Protein AF-A0A3B8ZLF9-F1 (afdb_monomer)

Foldseek 3Di:
DVVVVVVVVVVVVCVVPVVVVVVVVVVVVVVVCVVVVVVVVVVVVVVVVVVVVCVVCAPPDDDDDDPDDDDPVVVVPDPCVPPPDPDDDFDKDWDFFDKDWDDDPHDIFIDTGDIDIDGAQSVLVPHDPVVCVVDVHDADVPDDDDDPVVCVRNVD

Structure (mmCIF, N/CA/C/O backbone):
data_AF-A0A3B8ZLF9-F1
#
_entry.id   AF-A0A3B8ZLF9-F1
#
loop_
_atom_site.group_PDB
_atom_site.id
_atom_site.type_symbol
_atom_site.label_atom_id
_atom_site.label_alt_id
_atom_site.label_comp_id
_atom_site.label_asym_id
_atom_site.label_entity_id
_atom_site.label_seq_id
_atom_site.pdbx_PDB_ins_code
_atom_site.Cartn_x
_atom_site.Cartn_y
_atom_site.Cartn_z
_atom_site.occupancy
_atom_site.B_iso_or_equiv
_atom_site.auth_seq_id
_atom_site.auth_comp_id
_atom_site.auth_asym_id
_atom_site.auth_atom_id
_atom_site.pdbx_PDB_model_num
ATOM 1 N N . MET A 1 1 ? 25.155 28.017 -54.961 1.00 52.06 1 MET A N 1
ATOM 2 C CA . MET A 1 1 ? 25.868 26.987 -55.758 1.00 52.06 1 MET A CA 1
ATOM 3 C C . MET A 1 1 ? 27.007 26.309 -54.978 1.00 52.06 1 MET A C 1
ATOM 5 O O . MET A 1 1 ? 27.162 25.103 -55.112 1.00 52.06 1 MET A O 1
ATOM 9 N N . ALA A 1 2 ? 27.731 27.023 -54.099 1.00 57.12 2 ALA A N 1
ATOM 10 C CA . ALA A 1 2 ? 28.832 26.477 -53.283 1.00 57.12 2 ALA A CA 1
ATOM 11 C C . ALA A 1 2 ? 28.432 25.388 -52.258 1.00 57.12 2 ALA A C 1
ATOM 13 O O . ALA A 1 2 ? 29.184 24.442 -52.036 1.00 57.12 2 ALA A O 1
ATOM 14 N N . THR A 1 3 ? 27.226 25.452 -51.684 1.00 60.88 3 THR A N 1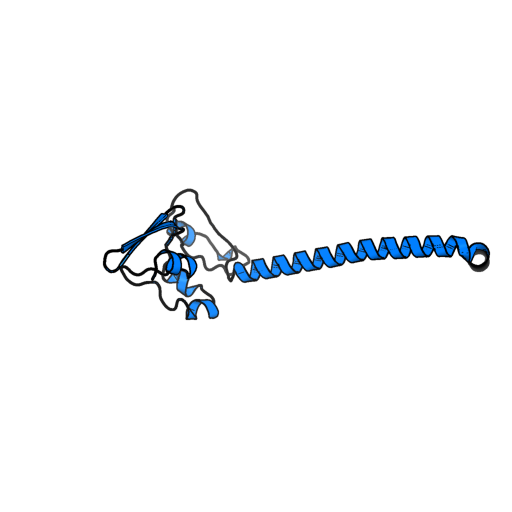
ATOM 15 C CA . THR A 1 3 ? 26.740 24.461 -50.701 1.00 60.88 3 THR A CA 1
ATOM 16 C C . THR A 1 3 ? 26.528 23.067 -51.297 1.00 60.88 3 THR A C 1
ATOM 18 O O . THR A 1 3 ? 26.824 22.069 -50.646 1.00 60.88 3 THR A O 1
ATOM 21 N N . ARG A 1 4 ? 26.084 22.972 -52.559 1.00 63.94 4 ARG A N 1
ATOM 22 C CA . ARG A 1 4 ? 25.877 21.681 -53.241 1.00 63.94 4 ARG A CA 1
ATOM 23 C C . ARG A 1 4 ? 27.190 20.969 -53.580 1.00 63.94 4 ARG A C 1
ATOM 25 O O . ARG A 1 4 ? 27.253 19.749 -53.482 1.00 63.94 4 ARG A O 1
ATOM 32 N N . LEU A 1 5 ? 28.237 21.725 -53.924 1.00 67.19 5 LEU A N 1
ATOM 33 C CA . LEU A 1 5 ? 29.584 21.187 -54.144 1.00 67.19 5 LEU A CA 1
ATOM 34 C C . LEU A 1 5 ? 30.216 20.710 -52.830 1.00 67.19 5 LEU A C 1
ATOM 36 O O . LEU A 1 5 ? 30.759 19.610 -52.792 1.00 67.19 5 LEU A O 1
ATOM 40 N N . GLY A 1 6 ? 30.062 21.467 -51.738 1.00 72.62 6 GLY A N 1
ATOM 41 C CA . GLY A 1 6 ? 30.542 21.054 -50.413 1.00 72.62 6 GLY A CA 1
ATOM 42 C C . GLY A 1 6 ? 29.943 19.722 -49.944 1.00 72.62 6 GLY A C 1
ATOM 43 O O . GLY A 1 6 ? 30.680 18.817 -49.559 1.00 72.62 6 GLY A O 1
ATOM 44 N N . LEU A 1 7 ? 28.620 19.552 -50.065 1.00 76.00 7 LEU A N 1
ATOM 45 C CA . LEU A 1 7 ? 27.936 18.293 -49.735 1.00 76.00 7 LEU A CA 1
ATOM 46 C C . LEU A 1 7 ? 28.389 17.117 -50.613 1.00 76.00 7 LEU A C 1
ATOM 48 O O . LEU A 1 7 ? 28.559 16.007 -50.111 1.00 76.00 7 LEU A O 1
ATOM 52 N N . ALA A 1 8 ? 28.630 17.354 -51.905 1.00 77.44 8 ALA A N 1
ATOM 53 C CA . ALA A 1 8 ? 29.124 16.325 -52.816 1.00 77.44 8 ALA A CA 1
ATOM 54 C C . ALA A 1 8 ? 30.545 15.855 -52.451 1.00 77.44 8 ALA A C 1
ATOM 56 O O . ALA A 1 8 ? 30.829 14.658 -52.525 1.00 77.44 8 ALA A O 1
ATOM 57 N N . LEU A 1 9 ? 31.424 16.766 -52.012 1.00 77.25 9 LEU A N 1
ATOM 58 C CA . LEU A 1 9 ? 32.760 16.408 -51.523 1.00 77.25 9 LEU A CA 1
ATOM 59 C C . LEU A 1 9 ? 32.695 15.627 -50.205 1.00 77.25 9 LEU A C 1
ATOM 61 O O . LEU A 1 9 ? 33.385 14.617 -50.071 1.00 77.25 9 LEU A O 1
ATOM 65 N N . VAL A 1 10 ? 31.841 16.041 -49.263 1.00 79.12 10 VAL A N 1
ATOM 66 C CA . VAL A 1 10 ? 31.633 15.318 -47.995 1.00 79.12 10 VAL A CA 1
ATOM 67 C C . VAL A 1 10 ? 31.126 13.903 -48.257 1.00 79.12 10 VAL A C 1
ATOM 69 O O . VAL A 1 10 ? 31.684 12.945 -47.728 1.00 79.12 10 VAL A O 1
ATOM 72 N N . TRP A 1 11 ? 30.132 13.745 -49.134 1.00 80.88 11 TRP A N 1
ATOM 73 C CA . TRP A 1 11 ? 29.597 12.433 -49.497 1.00 80.88 11 TRP A CA 1
ATOM 74 C C . TRP A 1 11 ? 30.652 11.537 -50.151 1.00 80.88 11 TRP A C 1
ATOM 76 O O . TRP A 1 11 ? 30.795 10.367 -49.802 1.00 80.88 11 TRP A O 1
ATOM 86 N N . ARG A 1 12 ? 31.440 12.089 -51.076 1.00 79.25 12 ARG A N 1
ATOM 87 C CA . ARG A 1 12 ? 32.489 11.348 -51.785 1.00 79.25 12 ARG A CA 1
ATOM 88 C C . ARG A 1 12 ? 33.652 10.964 -50.866 1.00 79.25 12 ARG A C 1
ATOM 90 O O . ARG A 1 12 ? 34.183 9.868 -51.013 1.00 79.25 12 ARG A O 1
ATOM 97 N N . SER A 1 13 ? 33.983 11.803 -49.883 1.00 75.69 13 SER A N 1
ATOM 98 C CA . SER A 1 13 ? 34.933 11.476 -48.811 1.00 75.69 13 SER A CA 1
ATOM 99 C C . SER A 1 13 ? 34.407 10.346 -47.913 1.00 75.69 13 SER A C 1
ATOM 101 O O . SER A 1 13 ? 35.110 9.365 -47.667 1.00 75.69 13 SER A O 1
ATOM 103 N N . LEU A 1 14 ? 33.125 10.407 -47.530 1.00 76.06 14 LEU A N 1
ATOM 104 C CA . LEU A 1 14 ? 32.458 9.377 -46.727 1.00 76.06 14 LEU A CA 1
ATOM 105 C C . LEU A 1 14 ? 32.442 8.010 -47.436 1.00 76.06 14 LEU A C 1
ATOM 107 O O . LEU A 1 14 ? 32.637 6.966 -46.812 1.00 76.06 14 LEU A O 1
ATOM 111 N N . VAL A 1 15 ? 32.230 8.022 -48.757 1.00 78.88 15 VAL A N 1
ATOM 112 C CA . VAL A 1 15 ? 32.231 6.832 -49.621 1.00 78.88 15 VAL A CA 1
ATOM 113 C C . VAL A 1 15 ? 33.651 6.303 -49.885 1.00 78.88 15 VAL A C 1
ATOM 115 O O . VAL A 1 15 ? 33.822 5.097 -50.062 1.00 78.88 15 VAL A O 1
ATOM 118 N N . TYR A 1 16 ? 34.673 7.160 -49.879 1.00 79.75 16 TYR A N 1
ATOM 119 C CA . TYR A 1 16 ? 36.068 6.741 -50.037 1.00 79.75 16 TYR A CA 1
ATOM 120 C C . TYR A 1 16 ? 36.607 6.061 -48.763 1.00 79.75 16 TYR A C 1
ATOM 122 O O . TYR A 1 16 ? 37.223 5.001 -48.842 1.00 79.75 16 TYR A O 1
ATOM 130 N N . PHE A 1 17 ? 36.282 6.585 -47.573 1.00 79.31 17 PHE A N 1
ATOM 131 C CA . PHE A 1 17 ? 36.705 6.039 -46.269 1.00 79.31 17 PHE A CA 1
ATOM 132 C C . PHE A 1 17 ? 35.647 5.149 -45.583 1.00 79.31 17 PHE A C 1
ATOM 134 O O . PHE A 1 17 ? 35.514 5.133 -44.356 1.00 79.31 17 PHE A O 1
ATOM 141 N N . ARG A 1 18 ? 34.889 4.359 -46.356 1.00 76.75 18 ARG A N 1
ATOM 142 C CA . ARG A 1 18 ? 33.743 3.578 -45.836 1.00 76.75 18 ARG A CA 1
ATOM 143 C C . ARG A 1 18 ? 34.070 2.595 -44.724 1.00 76.75 18 ARG A C 1
ATOM 145 O O . ARG A 1 18 ? 33.230 2.390 -43.856 1.00 76.75 18 ARG A O 1
ATOM 152 N N . ARG A 1 19 ? 35.259 1.986 -44.729 1.00 81.94 19 ARG A N 1
ATOM 153 C CA . ARG A 1 19 ? 35.654 1.037 -43.673 1.00 81.94 19 ARG A CA 1
ATOM 154 C C . ARG A 1 19 ? 35.803 1.732 -42.317 1.00 81.94 19 ARG A C 1
ATOM 156 O O . ARG A 1 19 ? 35.255 1.243 -41.338 1.00 81.94 19 ARG A O 1
ATOM 163 N N . SER A 1 20 ? 36.459 2.892 -42.280 1.00 83.12 20 SER A N 1
ATOM 164 C CA . SER A 1 20 ? 36.670 3.660 -41.045 1.00 83.12 20 SER A CA 1
ATOM 165 C C . SER A 1 20 ? 35.397 4.354 -40.558 1.00 83.12 20 SER A C 1
ATOM 167 O O . SER A 1 20 ? 35.111 4.365 -39.365 1.00 83.12 20 SER A O 1
ATOM 169 N N . HIS A 1 21 ? 34.585 4.905 -41.465 1.00 85.06 21 HIS A N 1
ATOM 170 C CA . HIS A 1 21 ? 33.294 5.483 -41.077 1.00 85.06 21 HIS A CA 1
ATOM 171 C C . HIS A 1 21 ? 32.270 4.413 -40.669 1.00 85.06 21 HIS A C 1
ATOM 173 O O . HIS A 1 21 ? 31.423 4.678 -39.821 1.00 85.06 21 HIS A O 1
ATOM 179 N N . GLY A 1 22 ? 32.369 3.197 -41.216 1.00 85.62 22 GLY A N 1
ATOM 180 C CA . GLY A 1 22 ? 31.525 2.065 -40.838 1.00 85.62 22 GLY A CA 1
ATOM 181 C C . GLY A 1 22 ? 31.753 1.602 -39.398 1.00 85.62 22 GLY A C 1
ATOM 182 O O . GLY A 1 22 ? 30.786 1.417 -38.663 1.00 85.62 22 GLY A O 1
ATOM 183 N N . THR A 1 23 ? 33.011 1.477 -38.960 1.00 91.75 23 THR A N 1
ATOM 184 C CA . THR A 1 23 ? 33.328 1.103 -37.568 1.00 91.75 23 THR A CA 1
ATOM 185 C C . THR A 1 23 ? 32.894 2.181 -36.576 1.00 91.75 23 THR A C 1
ATOM 187 O O . THR A 1 23 ? 32.296 1.861 -35.550 1.00 91.75 23 THR A O 1
ATOM 190 N N . LEU A 1 24 ? 33.110 3.458 -36.910 1.00 92.81 24 LEU A N 1
ATOM 191 C CA . LEU A 1 24 ? 32.627 4.586 -36.111 1.00 92.81 24 LEU A CA 1
ATOM 192 C C . LEU A 1 24 ? 31.093 4.594 -36.011 1.00 92.81 24 LEU A C 1
ATOM 194 O O . LEU A 1 24 ? 30.547 4.761 -34.923 1.00 92.81 24 LEU A O 1
ATOM 198 N N . GLY A 1 25 ? 30.399 4.364 -37.129 1.00 93.88 25 GLY A N 1
ATOM 199 C CA . GLY A 1 25 ? 28.940 4.283 -37.172 1.00 93.88 25 GLY A CA 1
ATOM 200 C C . GLY A 1 25 ? 28.382 3.161 -36.296 1.00 93.88 25 GLY A C 1
ATOM 201 O O . GLY A 1 25 ? 27.427 3.391 -35.560 1.00 93.88 25 GLY A O 1
ATOM 202 N N . LEU A 1 26 ? 29.006 1.977 -36.308 1.00 94.81 26 LEU A N 1
ATOM 203 C CA . LEU A 1 26 ? 28.622 0.864 -35.431 1.00 94.81 26 LEU A CA 1
ATOM 204 C C . LEU A 1 26 ? 28.838 1.190 -33.949 1.00 94.81 26 LEU A C 1
ATOM 206 O O . LEU A 1 26 ? 27.980 0.870 -33.131 1.00 94.81 26 LEU A O 1
ATOM 210 N N . GLY A 1 27 ? 29.938 1.866 -33.604 1.00 95.56 27 GLY A N 1
ATOM 211 C CA . GLY A 1 27 ? 30.184 2.327 -32.236 1.00 95.56 27 GLY A CA 1
ATOM 212 C C . GLY A 1 27 ? 29.127 3.324 -31.756 1.00 95.56 27 GLY A C 1
ATOM 213 O O . GLY A 1 27 ? 28.587 3.175 -30.662 1.00 95.56 27 GLY A O 1
ATOM 214 N N . ILE A 1 28 ? 28.768 4.298 -32.600 1.00 97.00 28 ILE A N 1
ATOM 215 C CA . ILE A 1 28 ? 27.705 5.272 -32.306 1.00 97.00 28 ILE A CA 1
ATOM 216 C C . ILE A 1 28 ? 26.348 4.569 -32.173 1.00 97.00 28 ILE A C 1
ATOM 218 O O . ILE A 1 28 ? 25.601 4.849 -31.236 1.00 97.00 28 ILE A O 1
ATOM 222 N N . ALA A 1 29 ? 26.030 3.634 -33.070 1.00 97.56 29 ALA A N 1
ATOM 223 C CA . ALA A 1 29 ? 24.791 2.863 -33.017 1.00 97.56 29 ALA A CA 1
ATOM 224 C C . ALA A 1 29 ? 24.694 2.031 -31.728 1.00 97.56 29 ALA A C 1
ATOM 226 O O . ALA A 1 29 ? 23.661 2.041 -31.065 1.00 97.56 29 ALA A O 1
ATOM 227 N N . ALA A 1 30 ? 25.780 1.367 -31.326 1.00 97.56 30 ALA A N 1
ATOM 228 C CA . ALA A 1 30 ? 25.822 0.607 -30.082 1.00 97.56 30 ALA A CA 1
ATOM 229 C C . ALA A 1 30 ? 25.676 1.516 -28.848 1.00 97.56 30 ALA A C 1
ATOM 231 O O . ALA A 1 30 ? 24.857 1.238 -27.975 1.00 97.56 30 ALA A O 1
ATOM 232 N N . ALA A 1 31 ? 26.413 2.631 -28.789 1.00 97.75 31 ALA A N 1
ATOM 233 C CA . ALA A 1 31 ? 26.341 3.571 -27.671 1.00 97.75 31 ALA A CA 1
ATOM 234 C C . ALA A 1 31 ? 24.940 4.190 -27.526 1.00 97.75 31 ALA A C 1
ATOM 236 O O . ALA A 1 31 ? 24.389 4.239 -26.427 1.00 97.75 31 ALA A O 1
ATOM 237 N N . THR A 1 32 ? 24.335 4.617 -28.636 1.00 97.56 32 THR A N 1
ATOM 238 C CA . THR A 1 32 ? 22.970 5.167 -28.639 1.00 97.56 32 THR A CA 1
ATOM 239 C C . THR A 1 32 ? 21.934 4.118 -28.248 1.00 97.56 32 THR A C 1
ATOM 241 O O . THR A 1 32 ? 21.072 4.416 -27.424 1.00 97.56 32 THR A O 1
ATOM 244 N N . ALA A 1 33 ? 22.048 2.883 -28.746 1.00 97.62 33 ALA A N 1
ATOM 245 C CA . ALA A 1 33 ? 21.171 1.785 -28.346 1.00 97.62 33 ALA A CA 1
ATOM 246 C C . ALA A 1 33 ? 21.239 1.511 -26.834 1.00 97.62 33 ALA A C 1
ATOM 248 O O . ALA A 1 33 ? 20.199 1.329 -26.205 1.00 97.62 33 ALA A O 1
ATOM 249 N N . VAL A 1 34 ? 22.434 1.546 -26.231 1.00 97.62 34 VAL A N 1
ATOM 250 C CA . VAL A 1 34 ? 22.607 1.377 -24.777 1.00 97.62 34 VAL A CA 1
ATOM 251 C C . VAL A 1 34 ? 21.977 2.533 -23.997 1.00 97.62 34 VAL A C 1
ATOM 253 O O . VAL A 1 34 ? 21.235 2.283 -23.049 1.00 97.62 34 VAL A O 1
ATOM 256 N N . ILE A 1 35 ? 22.222 3.787 -24.398 1.00 98.19 35 ILE A N 1
ATOM 257 C CA . ILE A 1 35 ? 21.660 4.970 -23.721 1.00 98.19 35 ILE A CA 1
ATOM 258 C C . ILE A 1 35 ? 20.128 4.950 -23.780 1.00 98.19 35 ILE A C 1
ATOM 260 O O . ILE A 1 35 ? 19.465 5.125 -22.758 1.00 98.19 35 ILE A O 1
ATOM 264 N N . VAL A 1 36 ? 19.559 4.697 -24.963 1.00 97.75 36 VAL A N 1
ATOM 265 C CA . VAL A 1 36 ? 18.104 4.623 -25.150 1.00 97.75 36 VAL A CA 1
ATOM 266 C C . VAL A 1 36 ? 17.523 3.434 -24.386 1.00 97.75 36 VAL A C 1
ATOM 268 O O . VAL A 1 36 ? 16.521 3.592 -23.694 1.00 97.75 36 VAL A O 1
ATOM 271 N N . GLY A 1 37 ? 18.165 2.265 -24.441 1.00 96.25 37 GLY A N 1
ATOM 272 C CA . GLY A 1 37 ? 17.735 1.080 -23.700 1.00 96.25 37 GLY A CA 1
ATOM 273 C C . GLY A 1 37 ? 17.691 1.318 -22.189 1.00 96.25 37 GLY A C 1
ATOM 274 O O . GLY A 1 37 ? 16.689 1.007 -21.548 1.00 96.25 37 GLY A O 1
ATOM 275 N N . ALA A 1 38 ? 18.727 1.942 -21.623 1.00 97.06 38 ALA A N 1
ATOM 276 C CA . ALA A 1 38 ? 18.770 2.285 -20.204 1.00 97.06 38 ALA A CA 1
ATOM 277 C C . ALA A 1 38 ? 17.668 3.286 -19.811 1.00 97.06 38 ALA A C 1
ATOM 279 O O . ALA A 1 38 ? 17.043 3.130 -18.761 1.00 97.06 38 ALA A O 1
ATOM 280 N N . LEU A 1 39 ? 17.388 4.276 -20.668 1.00 97.00 39 LEU A N 1
ATOM 281 C CA . LEU A 1 39 ? 16.320 5.252 -20.444 1.00 97.00 39 LEU A CA 1
ATOM 282 C C . LEU A 1 39 ? 14.934 4.586 -20.435 1.00 97.00 39 LEU A C 1
ATOM 284 O O . LEU A 1 39 ? 14.144 4.826 -19.525 1.00 97.00 39 LEU A O 1
ATOM 288 N N . VAL A 1 40 ? 14.662 3.712 -21.409 1.00 97.19 40 VAL A N 1
ATOM 289 C CA . VAL A 1 40 ? 13.378 3.000 -21.537 1.00 97.19 40 VAL A CA 1
ATOM 290 C C . VAL A 1 40 ? 13.145 2.049 -20.362 1.00 97.19 40 VAL A C 1
ATOM 292 O O . VAL A 1 40 ? 12.046 2.013 -19.803 1.00 97.19 40 VAL A O 1
ATOM 295 N N . VAL A 1 41 ? 14.170 1.295 -19.952 1.00 95.94 41 VAL A N 1
ATOM 296 C CA . VAL A 1 41 ? 14.079 0.394 -18.791 1.00 95.94 41 VAL A CA 1
ATOM 297 C C . VAL A 1 41 ? 13.844 1.191 -17.507 1.00 95.94 41 VAL A C 1
ATOM 299 O O . VAL A 1 41 ? 12.984 0.822 -16.703 1.00 95.94 41 VAL A O 1
ATOM 302 N N . GLY A 1 42 ? 14.561 2.305 -17.332 1.00 94.81 42 GLY A N 1
ATOM 303 C CA . GLY A 1 42 ? 14.398 3.190 -16.181 1.00 94.81 42 GLY A CA 1
ATOM 304 C C . GLY A 1 42 ? 12.989 3.778 -16.080 1.00 94.81 42 GLY A C 1
ATOM 305 O O . GLY A 1 42 ? 12.386 3.746 -15.004 1.00 94.81 42 GLY A O 1
ATOM 306 N N . ASP A 1 43 ? 12.437 4.265 -17.192 1.00 95.88 43 ASP A N 1
ATOM 307 C CA . ASP A 1 43 ? 11.077 4.810 -17.227 1.00 95.88 43 ASP A CA 1
ATOM 308 C C . ASP A 1 43 ? 10.016 3.729 -16.968 1.00 95.88 43 ASP A C 1
ATOM 310 O O . ASP A 1 43 ? 9.103 3.920 -16.163 1.00 95.88 43 ASP A O 1
ATOM 314 N N . SER A 1 44 ? 10.201 2.536 -17.537 1.00 93.06 44 SER A N 1
ATOM 315 C CA . SER A 1 44 ? 9.294 1.403 -17.326 1.00 93.06 44 SER A CA 1
ATOM 316 C C . SER A 1 44 ? 9.253 0.962 -15.861 1.00 93.06 44 SER A C 1
ATOM 318 O O . SER A 1 44 ? 8.172 0.741 -15.308 1.00 93.06 44 SER A O 1
ATOM 320 N N . MET A 1 45 ? 10.412 0.870 -15.196 1.00 94.19 45 MET A N 1
ATOM 321 C CA . MET A 1 45 ? 10.460 0.562 -13.764 1.00 94.19 45 MET A CA 1
ATOM 322 C C . MET A 1 45 ? 9.827 1.669 -12.926 1.00 94.19 45 MET A C 1
ATOM 324 O O . MET A 1 45 ? 9.046 1.367 -12.024 1.00 94.19 45 MET A O 1
ATOM 328 N N . ARG A 1 46 ? 10.098 2.942 -13.238 1.00 91.88 46 ARG A N 1
ATOM 329 C CA . ARG A 1 46 ? 9.475 4.083 -12.553 1.00 91.88 46 ARG A CA 1
ATOM 330 C C . ARG A 1 46 ? 7.955 4.034 -12.669 1.00 91.88 46 ARG A C 1
ATOM 332 O O . ARG A 1 46 ? 7.264 4.182 -11.663 1.00 91.88 46 ARG A O 1
ATOM 339 N N . HIS A 1 47 ? 7.436 3.791 -13.869 1.00 91.88 47 HIS A N 1
ATOM 340 C CA . HIS A 1 47 ? 6.005 3.650 -14.106 1.00 91.88 47 HIS A CA 1
ATOM 341 C C . HIS A 1 47 ? 5.425 2.453 -13.345 1.00 91.88 47 HIS A C 1
ATOM 343 O O . HIS A 1 47 ? 4.396 2.582 -12.685 1.00 91.88 47 HIS A O 1
ATOM 349 N N . SER A 1 48 ? 6.098 1.300 -13.385 1.00 90.38 48 SER A N 1
ATOM 350 C CA . SER A 1 48 ? 5.651 0.099 -12.678 1.00 90.38 48 SER A CA 1
ATOM 351 C C . SER A 1 48 ? 5.601 0.313 -11.166 1.00 90.38 48 SER A C 1
ATOM 353 O O . SER A 1 48 ? 4.596 -0.013 -10.540 1.00 90.38 48 SER A O 1
ATOM 355 N N . LEU A 1 49 ? 6.647 0.897 -10.575 1.00 90.62 49 LEU A N 1
ATOM 356 C CA . LEU A 1 49 ? 6.681 1.209 -9.147 1.00 90.62 49 LEU A CA 1
ATOM 357 C C . LEU A 1 49 ? 5.600 2.221 -8.779 1.00 90.62 49 LEU A C 1
ATOM 359 O O . LEU A 1 49 ? 4.866 1.991 -7.824 1.00 90.62 49 LEU A O 1
ATOM 363 N N . ARG A 1 50 ? 5.442 3.291 -9.567 1.00 86.81 50 ARG A N 1
ATOM 364 C CA . ARG A 1 50 ? 4.372 4.273 -9.358 1.00 86.81 50 ARG A CA 1
ATOM 365 C C . ARG A 1 50 ? 3.002 3.604 -9.374 1.00 86.81 50 ARG A C 1
ATOM 367 O O . ARG A 1 50 ? 2.198 3.859 -8.488 1.00 86.81 50 ARG A O 1
ATOM 374 N N . ARG A 1 51 ? 2.750 2.720 -10.341 1.00 85.75 51 ARG A N 1
ATOM 375 C CA . ARG A 1 51 ? 1.489 1.982 -10.440 1.00 85.75 51 ARG A CA 1
ATOM 376 C C . ARG A 1 51 ? 1.262 1.077 -9.231 1.00 85.75 51 ARG A C 1
ATOM 378 O O . ARG A 1 51 ? 0.171 1.100 -8.680 1.00 85.75 51 ARG A O 1
ATOM 385 N N . ILE A 1 52 ? 2.278 0.334 -8.789 1.00 84.75 52 ILE A N 1
ATOM 386 C CA . ILE A 1 52 ? 2.180 -0.538 -7.605 1.00 84.75 52 ILE A CA 1
ATOM 387 C C . ILE A 1 52 ? 1.902 0.285 -6.344 1.00 84.75 52 ILE A C 1
ATOM 389 O O . ILE A 1 52 ? 1.079 -0.113 -5.526 1.00 84.75 52 ILE A O 1
ATOM 393 N N . VAL A 1 53 ? 2.576 1.423 -6.182 1.00 82.31 53 VAL A N 1
ATOM 394 C CA . VAL A 1 53 ? 2.384 2.309 -5.029 1.00 82.31 53 VAL A CA 1
ATOM 395 C C . VAL A 1 53 ? 0.971 2.887 -5.039 1.00 82.31 53 VAL A C 1
ATOM 397 O O . VAL A 1 53 ? 0.264 2.727 -4.054 1.00 82.31 53 VAL A O 1
ATOM 400 N N . LEU A 1 54 ? 0.508 3.448 -6.160 1.00 80.38 54 LEU A N 1
ATOM 401 C CA . LEU A 1 54 ? -0.856 3.980 -6.276 1.00 80.38 54 LEU A CA 1
ATOM 402 C C . LEU A 1 54 ? -1.925 2.902 -6.042 1.00 80.38 54 LEU A C 1
ATOM 404 O O . LEU A 1 54 ? -2.906 3.151 -5.354 1.00 80.38 54 LEU A O 1
ATOM 408 N N . GLN A 1 55 ? -1.710 1.679 -6.535 1.00 75.81 55 GLN A N 1
ATOM 409 C CA . GLN A 1 55 ? -2.613 0.555 -6.265 1.00 75.81 55 GLN A CA 1
ATOM 410 C C . GLN A 1 55 ? -2.647 0.151 -4.785 1.00 75.81 55 GLN A C 1
ATOM 412 O O . GLN A 1 55 ? -3.657 -0.373 -4.328 1.00 75.81 55 GLN A O 1
ATOM 417 N N . ARG A 1 56 ? -1.557 0.364 -4.036 1.00 74.25 56 ARG A N 1
ATOM 418 C CA . ARG A 1 56 ? -1.479 0.044 -2.602 1.00 74.25 56 ARG A CA 1
ATOM 419 C C . ARG A 1 56 ? -1.986 1.162 -1.697 1.00 74.25 56 ARG A C 1
ATOM 421 O O . ARG A 1 56 ? -2.451 0.853 -0.608 1.00 74.25 56 ARG A O 1
ATOM 428 N N . LEU A 1 57 ? -1.880 2.422 -2.118 1.00 71.56 57 LEU A N 1
ATOM 429 C CA . LEU A 1 57 ? -2.397 3.567 -1.359 1.00 71.56 57 LEU A CA 1
ATOM 430 C C . LEU A 1 57 ? -3.932 3.635 -1.381 1.00 71.56 57 LEU A C 1
ATOM 432 O O . LEU A 1 57 ? -4.513 4.279 -0.514 1.00 71.56 57 LEU A O 1
ATOM 436 N N . ALA A 1 58 ? -4.589 2.941 -2.319 1.00 70.69 58 ALA A N 1
ATOM 437 C CA . ALA A 1 58 ? -6.034 3.031 -2.525 1.00 70.69 58 ALA A CA 1
ATOM 438 C C . ALA A 1 58 ? -6.476 4.508 -2.639 1.00 70.69 58 ALA A C 1
ATOM 440 O O . ALA A 1 58 ? -5.821 5.285 -3.329 1.00 70.69 58 ALA A O 1
ATOM 441 N N . ASN A 1 59 ? -7.569 4.891 -1.974 1.00 73.50 59 ASN A N 1
ATOM 442 C CA . ASN A 1 59 ? -8.137 6.243 -1.986 1.00 73.50 59 ASN A CA 1
ATOM 443 C C . ASN A 1 59 ? -7.500 7.185 -0.936 1.00 73.50 59 ASN A C 1
ATOM 445 O O . ASN A 1 59 ? -8.160 8.088 -0.429 1.00 73.50 59 ASN A O 1
ATOM 449 N N . VAL A 1 60 ? -6.252 6.924 -0.525 1.00 81.81 60 VAL A N 1
ATOM 450 C CA . VAL A 1 60 ? -5.543 7.715 0.494 1.00 81.81 60 VAL A CA 1
ATOM 451 C C . VAL A 1 60 ? -4.540 8.649 -0.178 1.00 81.81 60 VAL A C 1
ATOM 453 O O . VAL A 1 60 ? -3.502 8.210 -0.672 1.00 81.81 60 VAL A O 1
ATOM 456 N N . GLU A 1 61 ? -4.834 9.946 -0.152 1.00 80.88 61 GLU A N 1
ATOM 457 C CA . GLU A 1 61 ? -3.980 10.998 -0.729 1.00 80.88 61 GLU A CA 1
ATOM 458 C C . GLU A 1 61 ? -3.085 11.666 0.320 1.00 80.88 61 GLU A C 1
ATOM 460 O O . GLU A 1 61 ? -1.929 11.995 0.048 1.00 80.88 61 GLU A O 1
ATOM 465 N N . LEU A 1 62 ? -3.594 11.816 1.548 1.00 83.38 62 LEU A N 1
ATOM 466 C CA . LEU A 1 62 ? -2.912 12.510 2.634 1.00 83.38 62 LEU A CA 1
ATOM 467 C C . LEU A 1 62 ? -2.985 11.712 3.936 1.00 83.38 62 LEU A C 1
ATOM 469 O O . LEU A 1 62 ? -4.043 11.225 4.330 1.00 83.38 62 LEU A O 1
ATOM 473 N N . ILE A 1 63 ? -1.853 11.637 4.638 1.00 87.44 63 ILE A N 1
ATOM 474 C CA . ILE A 1 63 ? -1.766 11.080 5.989 1.00 87.44 63 ILE A CA 1
ATOM 475 C C . ILE A 1 63 ? -1.282 12.181 6.925 1.00 87.44 63 ILE A C 1
ATOM 477 O O . ILE A 1 63 ? -0.194 12.729 6.748 1.00 87.44 63 ILE A O 1
ATOM 481 N N . LEU A 1 64 ? -2.085 12.474 7.946 1.00 88.25 64 LEU A N 1
ATOM 482 C CA . LEU A 1 64 ? -1.693 13.330 9.057 1.00 88.25 64 LEU A CA 1
ATOM 483 C C . LEU A 1 64 ? -1.300 12.445 10.242 1.00 88.25 64 LEU A C 1
ATOM 485 O O . LEU A 1 64 ? -2.160 11.857 10.894 1.00 88.25 64 LEU A O 1
ATOM 489 N N . GLN A 1 65 ? -0.000 12.354 10.518 1.00 88.38 65 GLN A N 1
ATOM 490 C CA . GLN A 1 65 ? 0.529 11.616 11.662 1.00 88.38 65 GLN A CA 1
ATOM 491 C C . GLN A 1 65 ? 1.125 12.594 12.675 1.00 88.38 65 GLN A C 1
ATOM 493 O O . GLN A 1 65 ? 2.037 13.353 12.352 1.00 88.38 65 GLN A O 1
ATOM 498 N N . ALA A 1 66 ? 0.616 12.560 13.904 1.00 87.00 66 ALA A N 1
ATOM 499 C CA . ALA A 1 66 ? 1.156 13.317 15.026 1.00 87.00 66 ALA A CA 1
ATOM 500 C C . ALA A 1 66 ? 1.939 12.387 15.978 1.00 87.00 66 ALA A C 1
ATOM 502 O O . ALA A 1 66 ? 1.651 11.188 16.019 1.00 87.00 66 ALA A O 1
ATOM 503 N N . PRO A 1 67 ? 2.910 12.912 16.753 1.00 86.31 67 PRO A N 1
ATOM 504 C CA . PRO A 1 67 ? 3.625 12.130 17.769 1.00 86.31 67 PRO A CA 1
ATOM 505 C C . PRO A 1 67 ? 2.724 11.650 18.914 1.00 86.31 67 PRO A C 1
ATOM 507 O O . PRO A 1 67 ? 2.991 10.616 19.518 1.00 86.31 67 PRO A O 1
ATOM 510 N N . GLU A 1 68 ? 1.665 12.405 19.206 1.00 88.25 68 GLU A N 1
ATOM 511 C CA . GLU A 1 68 ? 0.697 12.132 20.266 1.00 88.25 68 GLU A CA 1
ATOM 512 C C . GLU A 1 68 ? -0.719 12.052 19.691 1.00 88.25 68 GLU A C 1
ATOM 514 O O . GLU A 1 68 ? -0.996 12.545 18.592 1.00 88.25 68 GLU A O 1
ATOM 519 N N . PHE A 1 69 ? -1.636 11.445 20.446 1.00 88.31 69 PHE A N 1
ATOM 520 C CA . PHE A 1 69 ? -3.046 11.445 20.076 1.00 88.31 69 PHE A CA 1
ATOM 521 C C . PHE A 1 69 ? -3.612 12.863 20.120 1.00 88.31 69 PHE A C 1
ATOM 523 O O . PHE A 1 69 ? -3.382 13.615 21.065 1.00 88.31 69 PHE A O 1
ATOM 530 N N . PHE A 1 70 ? -4.388 13.209 19.099 1.00 90.25 70 PHE A N 1
ATOM 531 C CA . PHE A 1 70 ? -5.040 14.505 18.980 1.00 90.25 70 PHE A CA 1
ATOM 532 C C . PHE A 1 70 ? -6.544 14.335 18.800 1.00 90.25 70 PHE A C 1
ATOM 534 O O . PHE A 1 70 ? -7.028 13.312 18.315 1.00 90.25 70 PHE A O 1
ATOM 541 N N . ASP A 1 71 ? -7.290 15.359 19.208 1.00 89.94 71 ASP A N 1
ATOM 542 C CA . ASP A 1 71 ? -8.743 15.354 19.096 1.00 89.94 71 ASP A CA 1
ATOM 543 C C . ASP A 1 71 ? -9.163 15.540 17.630 1.00 89.94 71 ASP A C 1
ATOM 545 O O . ASP A 1 71 ? -8.762 16.496 16.957 1.00 89.94 71 ASP A O 1
ATOM 549 N N . TRP A 1 72 ? -10.026 14.641 17.160 1.00 89.25 72 TRP A N 1
ATOM 550 C CA . TRP A 1 72 ? -10.658 14.689 15.845 1.00 89.25 72 TRP A CA 1
ATOM 551 C C . TRP A 1 72 ? -11.348 16.034 15.554 1.00 89.25 72 TRP A C 1
ATOM 553 O O . TRP A 1 72 ? -11.364 16.493 14.413 1.00 89.25 72 TRP A O 1
ATOM 563 N N . LYS A 1 73 ? -11.839 16.739 16.581 1.00 90.50 73 LYS A N 1
ATOM 564 C CA . LYS A 1 73 ? -12.462 18.068 16.438 1.00 90.50 73 LYS A CA 1
ATOM 565 C C . LYS A 1 73 ? -11.546 19.123 15.816 1.00 90.50 73 LYS A C 1
ATOM 567 O O . LYS A 1 73 ? -12.031 20.155 15.357 1.00 90.50 73 LYS A O 1
ATOM 572 N N . LEU A 1 74 ? -10.227 18.926 15.838 1.00 88.19 74 LEU A N 1
ATOM 573 C CA . LEU A 1 74 ? -9.283 19.826 15.171 1.00 88.19 74 LEU A CA 1
ATOM 574 C C . LEU A 1 74 ? -9.382 19.709 13.647 1.00 88.19 74 LEU A C 1
ATOM 576 O O . LEU A 1 74 ? -9.344 20.725 12.961 1.00 88.19 74 LEU A O 1
ATOM 580 N N . VAL A 1 75 ? -9.576 18.491 13.139 1.00 88.25 75 VAL A N 1
ATOM 581 C CA . VAL A 1 75 ? -9.742 18.187 11.710 1.00 88.25 75 VAL A CA 1
ATOM 582 C C . VAL A 1 75 ? -11.077 18.730 11.197 1.00 88.25 75 VAL A C 1
ATOM 584 O O . VAL A 1 75 ? -11.134 19.278 10.102 1.00 88.25 75 VAL A O 1
ATOM 587 N N . GLU A 1 76 ? -12.137 18.679 12.008 1.00 85.25 76 GLU A N 1
ATOM 588 C CA . GLU A 1 76 ? -13.449 19.252 11.654 1.00 85.25 76 GLU A CA 1
ATOM 589 C C . GLU A 1 76 ? -13.431 20.783 11.513 1.00 85.25 76 GLU A C 1
ATOM 591 O O . GLU A 1 76 ? -14.265 21.348 10.811 1.00 85.25 76 GLU A O 1
ATOM 596 N N . LYS A 1 77 ? -12.485 21.466 12.169 1.00 88.06 77 LYS A N 1
ATOM 597 C CA . LYS A 1 77 ? -12.331 22.929 12.085 1.00 88.06 77 LYS A CA 1
ATOM 598 C C . LYS A 1 77 ? -11.533 23.385 10.867 1.00 88.06 77 LYS A C 1
ATOM 600 O O . LYS A 1 77 ? -11.480 24.586 10.602 1.00 88.06 77 LYS A O 1
ATOM 605 N N . VAL A 1 78 ? -10.868 22.465 10.171 1.00 86.25 78 VAL A N 1
ATOM 606 C CA . VAL A 1 78 ? -10.109 22.794 8.967 1.00 86.25 78 VAL A CA 1
ATOM 607 C C . VAL A 1 78 ? -11.088 23.080 7.837 1.00 86.25 78 VAL A C 1
ATOM 609 O O . VAL A 1 78 ? -12.024 22.326 7.585 1.00 86.25 78 VAL A O 1
ATOM 612 N N . ASP A 1 79 ? -10.858 24.191 7.147 1.00 84.94 79 ASP A N 1
ATOM 613 C CA . ASP A 1 79 ? -11.612 24.552 5.956 1.00 84.94 79 ASP A CA 1
ATOM 614 C C . ASP A 1 79 ? -11.088 23.761 4.748 1.00 84.94 79 ASP A C 1
ATOM 616 O O . ASP A 1 79 ? -10.223 24.224 4.001 1.00 84.94 79 ASP A O 1
ATOM 620 N N . TRP A 1 80 ? -11.603 22.540 4.584 1.00 81.31 80 TRP A N 1
ATOM 621 C CA . TRP A 1 80 ? -11.227 21.626 3.499 1.00 81.31 80 TRP A CA 1
ATOM 622 C C . TRP A 1 80 ? -11.590 22.152 2.106 1.00 81.31 80 TRP A C 1
ATOM 624 O O . TRP A 1 80 ? -11.033 21.678 1.126 1.00 81.31 80 TRP A O 1
ATOM 634 N N . SER A 1 81 ? -12.453 23.171 2.001 1.00 76.94 81 SER A N 1
ATOM 635 C CA . SER A 1 81 ? -12.818 23.778 0.712 1.00 76.94 81 SER A CA 1
ATOM 636 C C . SER A 1 81 ? -11.673 24.547 0.046 1.00 76.94 81 SER A C 1
ATOM 638 O O . SER A 1 81 ? -11.726 24.829 -1.147 1.00 76.94 81 SER A O 1
ATOM 640 N N . LYS A 1 82 ? -10.626 24.879 0.813 1.00 79.69 82 LYS A N 1
ATOM 641 C CA . LYS A 1 82 ? -9.400 25.516 0.310 1.00 79.69 82 LYS A CA 1
ATOM 642 C C . LYS A 1 82 ? -8.377 24.522 -0.227 1.00 79.69 82 LYS A C 1
ATOM 644 O O . LYS A 1 82 ? -7.325 24.945 -0.700 1.00 79.69 82 LYS A O 1
ATOM 649 N N . VAL A 1 83 ? -8.644 23.227 -0.098 1.00 78.38 83 VAL A N 1
ATOM 650 C CA . VAL A 1 83 ? -7.825 22.183 -0.699 1.00 78.38 83 VAL A CA 1
ATOM 651 C C . VAL A 1 83 ? -8.415 21.897 -2.077 1.00 78.38 83 VAL A C 1
ATOM 653 O O . VAL A 1 83 ? -9.615 21.671 -2.192 1.00 78.38 83 VAL A O 1
ATOM 656 N N . ASP A 1 84 ? -7.582 21.926 -3.119 1.00 69.88 84 ASP A N 1
ATOM 657 C CA . ASP A 1 84 ? -8.009 21.720 -4.516 1.00 69.88 84 ASP A CA 1
ATOM 658 C C . ASP A 1 84 ? -8.595 20.313 -4.781 1.00 69.88 84 ASP A C 1
ATOM 660 O O . ASP A 1 84 ? -9.142 20.050 -5.852 1.00 69.88 84 ASP A O 1
ATOM 664 N N . GLU A 1 85 ? -8.499 19.408 -3.805 1.00 74.75 85 GLU A N 1
ATOM 665 C CA . GLU A 1 85 ? -8.875 17.998 -3.886 1.00 74.75 85 GLU A CA 1
ATOM 666 C C . GLU A 1 85 ? -9.994 17.680 -2.878 1.00 74.75 85 GLU A C 1
ATOM 668 O O . GLU A 1 85 ? -10.012 18.193 -1.754 1.00 74.75 85 GLU A O 1
ATOM 673 N N . VAL A 1 86 ? -10.960 16.841 -3.278 1.00 70.25 86 VAL A N 1
ATOM 674 C CA . VAL A 1 86 ? -12.097 16.458 -2.422 1.00 70.25 86 VAL A CA 1
ATOM 675 C C . VAL A 1 86 ? -11.623 15.438 -1.391 1.00 70.25 86 VAL A C 1
ATOM 677 O O . VAL A 1 86 ? -11.727 14.229 -1.585 1.00 70.25 86 VAL A O 1
ATOM 680 N N . LEU A 1 87 ? -11.117 15.940 -0.268 1.00 78.62 87 LEU A N 1
ATOM 681 C CA . LEU A 1 87 ? -10.665 15.113 0.842 1.00 78.62 87 LEU A CA 1
ATOM 682 C C . LEU A 1 87 ? -11.817 14.802 1.803 1.00 78.62 87 LEU A C 1
ATOM 684 O O . LEU A 1 87 ? -12.491 15.699 2.309 1.00 78.62 87 LEU A O 1
ATOM 688 N N . SER A 1 88 ? -11.998 13.518 2.113 1.00 82.50 88 SER A N 1
ATOM 689 C CA . SER A 1 88 ? -12.852 13.056 3.211 1.00 82.50 88 SER A CA 1
ATOM 690 C C . SER A 1 88 ? -11.959 12.492 4.315 1.00 82.50 88 SER A C 1
ATOM 692 O O . SER A 1 88 ? -11.607 11.311 4.259 1.00 82.50 88 SER A O 1
ATOM 694 N N . PRO A 1 89 ? -11.543 13.306 5.302 1.00 88.12 89 PRO A N 1
ATOM 695 C CA . PRO A 1 89 ? -10.647 12.835 6.344 1.00 88.12 89 PRO A CA 1
ATOM 696 C C . PRO A 1 89 ? -11.333 11.764 7.198 1.00 88.12 89 PRO A C 1
ATOM 698 O O . PRO A 1 89 ? -12.549 11.773 7.397 1.00 88.12 89 PRO A O 1
ATOM 701 N N . VAL A 1 90 ? -10.530 10.858 7.748 1.00 90.75 90 VAL A N 1
ATOM 702 C CA . VAL A 1 90 ? -10.990 9.748 8.583 1.00 90.75 90 VAL A CA 1
ATOM 703 C C . VAL A 1 90 ? -10.036 9.574 9.766 1.00 90.75 90 VAL A C 1
ATOM 705 O O . VAL A 1 90 ? -8.820 9.628 9.566 1.00 90.75 90 VAL A O 1
ATOM 708 N N . PRO A 1 91 ? -10.543 9.349 10.992 1.00 91.19 91 PRO A N 1
ATOM 709 C CA . PRO A 1 91 ? -9.694 9.078 12.142 1.00 91.19 91 PRO A CA 1
ATOM 710 C C . PRO A 1 91 ? -9.150 7.646 12.112 1.00 91.19 91 PRO A C 1
ATOM 712 O O . PRO A 1 91 ? -9.880 6.684 11.876 1.00 91.19 91 PRO A O 1
ATOM 715 N N . VAL A 1 92 ? -7.863 7.503 12.421 1.00 91.75 92 VAL A N 1
ATOM 716 C CA . VAL A 1 92 ? -7.206 6.208 12.610 1.00 91.75 92 VAL A CA 1
ATOM 717 C C . VAL A 1 92 ? -6.253 6.310 13.792 1.00 91.75 92 VAL A C 1
ATOM 719 O O . VAL A 1 92 ? -5.473 7.256 13.889 1.00 91.75 92 VAL A O 1
ATOM 722 N N . ILE A 1 93 ? -6.275 5.305 14.664 1.00 91.69 93 ILE A N 1
ATOM 723 C CA . ILE A 1 93 ? -5.279 5.128 15.722 1.00 91.69 93 ILE A CA 1
ATOM 724 C C . ILE A 1 93 ? -4.330 4.008 15.306 1.00 91.69 93 ILE A C 1
ATOM 726 O O . ILE A 1 93 ? -4.768 2.897 15.026 1.00 91.69 93 ILE A O 1
ATOM 730 N N . LEU A 1 94 ? -3.027 4.282 15.287 1.00 91.75 94 LEU A N 1
ATOM 731 C CA . LEU A 1 94 ? -2.000 3.287 14.984 1.00 91.75 94 LEU A CA 1
ATOM 732 C C . LEU A 1 94 ? -1.186 2.993 16.240 1.00 91.75 94 LEU A C 1
ATOM 734 O O . LEU A 1 94 ? -0.405 3.826 16.694 1.00 91.75 94 LEU A O 1
ATOM 738 N N . LEU A 1 95 ? -1.345 1.788 16.777 1.00 90.31 95 LEU A N 1
ATOM 739 C CA . LEU A 1 95 ? -0.526 1.274 17.866 1.00 90.31 95 LEU A CA 1
ATOM 740 C C . LEU A 1 95 ? 0.487 0.298 17.279 1.00 90.31 95 LEU A C 1
ATOM 742 O O . LEU A 1 95 ? 0.140 -0.775 16.780 1.00 90.31 95 LEU A O 1
ATOM 746 N N . SER A 1 96 ? 1.752 0.697 17.312 1.00 86.50 96 SER A N 1
ATOM 747 C CA . SER A 1 96 ? 2.862 -0.152 16.884 1.00 86.50 96 SER A CA 1
ATOM 748 C C . SER A 1 96 ? 3.410 -0.934 18.077 1.00 86.50 96 SER A C 1
ATOM 750 O O . SER A 1 96 ? 3.245 -0.521 19.220 1.00 86.50 96 SER A O 1
ATOM 752 N N . GLU A 1 97 ? 4.053 -2.069 17.808 1.00 87.25 97 GLU A N 1
ATOM 753 C CA . GLU A 1 97 ? 4.699 -2.911 18.830 1.00 87.25 97 GLU A CA 1
ATOM 754 C C . GLU A 1 97 ? 3.760 -3.519 19.884 1.00 87.25 97 GLU A C 1
ATOM 756 O O . GLU A 1 97 ? 4.146 -3.770 21.024 1.00 87.25 97 GLU A O 1
ATOM 761 N N . SER A 1 98 ? 2.528 -3.836 19.493 1.00 87.75 98 SER A N 1
ATOM 762 C CA . SER A 1 98 ? 1.607 -4.576 20.356 1.00 87.75 98 SER A CA 1
ATOM 763 C C . SER A 1 98 ? 1.903 -6.081 20.354 1.00 87.75 98 SER A C 1
ATOM 765 O O . SER A 1 98 ? 2.664 -6.603 19.531 1.00 87.75 98 SER A O 1
ATOM 767 N N . SER A 1 99 ? 1.279 -6.802 21.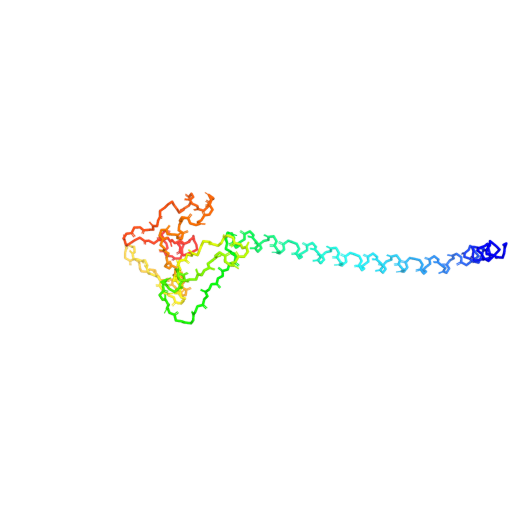282 1.00 89.19 99 SER A N 1
ATOM 768 C CA . SER A 1 99 ? 1.251 -8.266 21.288 1.00 89.19 99 SER A CA 1
ATOM 769 C C . SER A 1 99 ? -0.192 -8.742 21.242 1.00 89.19 99 SER A C 1
ATOM 771 O O . SER A 1 99 ? -1.070 -8.107 21.822 1.00 89.19 99 SER A O 1
ATOM 773 N N . ALA A 1 100 ? -0.428 -9.831 20.519 1.00 89.94 100 ALA A N 1
ATOM 774 C CA . ALA A 1 100 ? -1.730 -10.472 20.423 1.00 89.94 100 ALA A CA 1
ATOM 775 C C . ALA A 1 100 ? -1.614 -11.908 20.925 1.00 89.94 100 ALA A C 1
ATOM 777 O O . ALA A 1 100 ? -0.623 -12.589 20.653 1.00 89.94 100 ALA A O 1
ATOM 778 N N . GLU A 1 101 ? -2.625 -12.364 21.657 1.00 90.38 101 GLU A N 1
ATOM 779 C CA . GLU A 1 101 ? -2.670 -13.705 22.225 1.00 90.38 101 GLU A CA 1
ATOM 780 C C . GLU A 1 101 ? -3.975 -14.396 21.853 1.00 90.38 101 GLU A C 1
ATOM 782 O O . GLU A 1 101 ? -5.041 -13.785 21.870 1.00 90.38 101 GLU A O 1
ATOM 787 N N . SER A 1 102 ? -3.881 -15.684 21.543 1.00 88.88 102 SER A N 1
ATOM 788 C CA . SER A 1 102 ? -5.029 -16.562 21.351 1.00 88.88 102 SER A CA 1
ATOM 789 C C . SER A 1 102 ? -4.893 -17.755 22.287 1.00 88.88 102 SER A C 1
ATOM 791 O O . SER A 1 102 ? -3.843 -18.404 22.336 1.00 88.88 102 SER A O 1
ATOM 793 N N . LYS A 1 103 ? -5.953 -18.032 23.051 1.00 85.25 103 LYS A N 1
ATOM 794 C CA . LYS A 1 103 ? -6.051 -19.206 23.918 1.00 85.25 103 LYS A CA 1
ATOM 795 C C . LYS A 1 103 ? -7.105 -20.144 23.348 1.00 85.25 103 LYS A C 1
ATOM 797 O O . LYS A 1 103 ? -8.297 -19.863 23.440 1.00 85.25 103 LYS A O 1
ATOM 802 N N . GLN A 1 104 ? -6.669 -21.276 22.806 1.00 79.88 104 GLN A N 1
ATOM 803 C CA . GLN A 1 104 ? -7.561 -22.283 22.235 1.00 79.88 104 GLN A CA 1
ATOM 804 C C . GLN A 1 104 ? -7.271 -23.646 22.861 1.00 79.88 104 GLN A C 1
ATOM 806 O O . GLN A 1 104 ? -6.143 -24.126 22.782 1.00 79.88 104 GLN A O 1
ATOM 811 N N . ALA A 1 105 ? -8.284 -24.243 23.505 1.00 68.44 105 ALA A N 1
ATOM 812 C CA . ALA A 1 105 ? -8.265 -25.610 24.046 1.00 68.44 105 ALA A CA 1
ATOM 813 C C . ALA A 1 105 ? -6.935 -26.009 24.734 1.00 68.44 105 ALA A C 1
ATOM 815 O O . ALA A 1 105 ? -6.403 -27.085 24.480 1.00 68.44 105 ALA A O 1
ATOM 816 N N . ASP A 1 106 ? -6.417 -25.119 25.591 1.00 73.38 106 ASP A N 1
ATOM 817 C CA . ASP A 1 106 ? -5.198 -25.269 26.411 1.00 73.38 106 ASP A CA 1
ATOM 818 C C . ASP A 1 106 ? -3.838 -24.919 25.764 1.00 73.38 106 ASP A C 1
ATOM 820 O O . ASP A 1 106 ? -2.805 -24.973 26.429 1.00 73.38 106 ASP A O 1
ATOM 824 N N . GLN A 1 107 ? -3.810 -24.449 24.511 1.00 78.38 107 GLN A N 1
ATOM 825 C CA . GLN A 1 107 ? -2.614 -23.839 23.913 1.00 78.38 107 GLN A CA 1
ATOM 826 C C . GLN A 1 107 ? -2.713 -22.310 23.915 1.00 78.38 107 GLN A C 1
ATOM 828 O O . GLN A 1 107 ? -3.668 -21.736 23.387 1.00 78.38 107 GLN A O 1
ATOM 833 N N . LEU A 1 108 ? -1.704 -21.652 24.498 1.00 85.75 108 LEU A N 1
ATOM 834 C CA . LEU A 1 108 ? -1.500 -20.208 24.393 1.00 85.75 108 LEU A CA 1
ATOM 835 C C . LEU A 1 108 ? -0.554 -19.928 23.225 1.00 85.75 108 LEU A C 1
ATOM 837 O O . LEU A 1 108 ? 0.600 -20.360 23.238 1.00 85.75 108 LEU A O 1
ATOM 841 N N . ARG A 1 109 ? -1.030 -19.180 22.231 1.00 87.38 109 ARG A N 1
ATOM 842 C CA . ARG A 1 109 ? -0.193 -18.652 21.152 1.00 87.38 109 ARG A CA 1
ATOM 843 C C . ARG A 1 109 ? -0.091 -17.148 21.276 1.00 87.38 109 ARG A C 1
ATOM 845 O O . ARG A 1 109 ? -1.097 -16.480 21.493 1.00 87.38 109 ARG A O 1
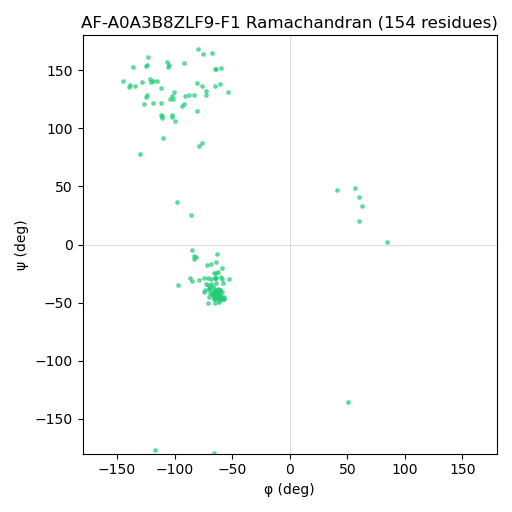ATOM 852 N N . ARG A 1 110 ? 1.126 -16.630 21.129 1.00 89.25 110 ARG A N 1
ATOM 853 C CA . ARG A 1 110 ? 1.426 -15.202 21.211 1.00 89.25 110 ARG A CA 1
ATOM 854 C C . ARG A 1 110 ? 2.147 -14.761 19.946 1.00 89.25 110 ARG A C 1
ATOM 856 O O . ARG A 1 110 ? 3.195 -15.313 19.623 1.00 89.25 110 ARG A O 1
ATOM 863 N N . ALA A 1 111 ? 1.622 -13.720 19.316 1.00 89.88 111 ALA A N 1
ATOM 864 C CA . ALA A 1 111 ? 2.301 -12.955 18.283 1.00 89.88 111 ALA A CA 1
ATOM 865 C C . ALA A 1 111 ? 2.846 -11.660 18.898 1.00 89.88 111 ALA A C 1
ATOM 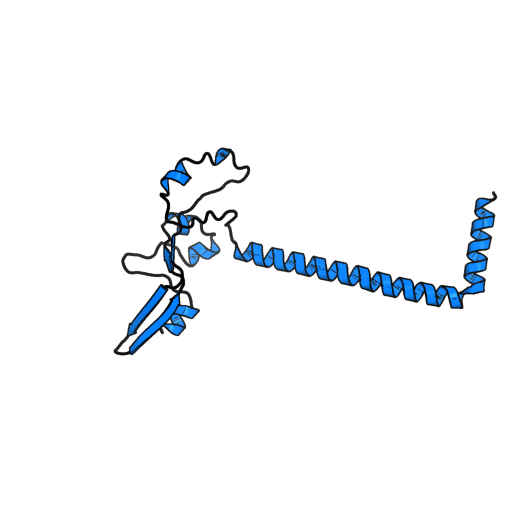867 O O . ALA A 1 111 ? 2.142 -10.953 19.623 1.00 89.88 111 ALA A O 1
ATOM 868 N N . SER A 1 112 ? 4.116 -11.356 18.636 1.00 90.56 112 SER A N 1
ATOM 869 C CA . SER A 1 112 ? 4.770 -10.119 19.094 1.00 90.56 112 SER A CA 1
ATOM 870 C C . SER A 1 112 ? 4.963 -9.155 17.925 1.00 90.56 112 SER A C 1
ATOM 872 O O . SER A 1 112 ? 5.068 -9.599 16.787 1.00 90.56 112 SER A O 1
ATOM 874 N N . ARG A 1 113 ? 5.090 -7.849 18.199 1.00 89.94 113 ARG A N 1
ATOM 875 C CA . ARG A 1 113 ? 5.266 -6.803 17.168 1.00 89.94 113 ARG A CA 1
ATOM 876 C C . ARG A 1 113 ? 4.098 -6.732 16.176 1.00 89.94 113 ARG A C 1
ATOM 878 O O . ARG A 1 113 ? 4.285 -6.536 14.978 1.00 89.94 113 ARG A O 1
ATOM 885 N N . VAL A 1 114 ? 2.885 -6.858 16.700 1.00 93.00 114 VAL A N 1
ATOM 886 C CA . VAL A 1 114 ? 1.646 -6.665 15.946 1.00 93.00 114 VAL A CA 1
ATOM 887 C C . VAL A 1 114 ? 1.349 -5.169 15.841 1.00 93.00 114 VAL A C 1
ATOM 889 O O . VAL A 1 114 ? 1.528 -4.422 16.805 1.00 93.00 114 VAL A O 1
ATOM 892 N N . GLN A 1 115 ? 0.895 -4.730 14.669 1.00 93.56 115 GLN A N 1
ATOM 893 C CA . GLN A 1 115 ? 0.338 -3.395 14.478 1.00 93.56 115 GLN A CA 1
ATOM 894 C C . GLN A 1 115 ? -1.174 -3.465 14.681 1.00 93.56 115 GLN A C 1
ATOM 896 O O . GLN A 1 115 ? -1.860 -4.202 13.973 1.00 93.56 115 GLN A O 1
ATOM 901 N N . VAL A 1 116 ? -1.680 -2.704 15.646 1.00 93.06 116 VAL A N 1
ATOM 902 C CA . VAL A 1 116 ? -3.114 -2.593 15.915 1.00 93.06 116 VAL A CA 1
ATOM 903 C C . VAL A 1 116 ? -3.606 -1.276 15.337 1.00 93.06 116 VAL A C 1
ATOM 905 O O . VAL A 1 116 ? -3.043 -0.214 15.605 1.00 93.06 116 VAL A O 1
ATOM 908 N N 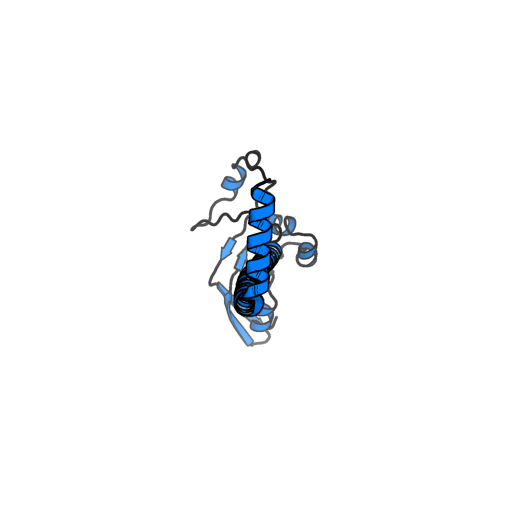. MET A 1 117 ? -4.656 -1.362 14.526 1.00 92.31 117 MET A N 1
ATOM 909 C CA . MET A 1 117 ? -5.291 -0.216 13.891 1.00 92.31 117 MET A CA 1
ATOM 910 C C . MET A 1 117 ? -6.681 -0.027 14.497 1.00 92.31 117 MET A C 1
ATOM 912 O O . MET A 1 117 ? -7.564 -0.862 14.311 1.00 92.31 117 MET A O 1
ATOM 916 N N . GLY A 1 118 ? -6.862 1.060 15.243 1.00 91.38 118 GLY A N 1
ATOM 917 C CA . GLY A 1 118 ? -8.169 1.509 15.703 1.00 91.38 118 GLY A CA 1
ATOM 918 C C . GLY A 1 118 ? -8.863 2.269 14.580 1.00 91.38 118 GLY A C 1
ATOM 919 O O . GLY A 1 118 ? -8.379 3.323 14.165 1.00 91.38 118 GLY A O 1
ATOM 920 N N . ILE A 1 119 ? -9.973 1.721 14.095 1.00 90.75 119 ILE A N 1
ATOM 921 C CA . ILE A 1 119 ? -10.789 2.279 13.013 1.00 90.75 119 ILE A CA 1
ATOM 922 C C . ILE A 1 119 ? -12.231 2.456 13.486 1.00 90.75 119 ILE A C 1
ATOM 924 O O . ILE A 1 119 ? -12.685 1.742 14.380 1.00 90.75 119 ILE A O 1
ATOM 928 N N . ASP A 1 120 ? -12.957 3.386 12.873 1.00 88.69 120 ASP A N 1
ATOM 929 C CA . ASP A 1 120 ? -14.384 3.594 13.116 1.00 88.69 120 ASP A CA 1
ATOM 930 C C . ASP A 1 120 ? -15.219 3.329 11.848 1.00 88.69 120 ASP A C 1
ATOM 932 O O . ASP A 1 120 ? -14.710 2.944 10.791 1.00 88.69 120 ASP A O 1
ATOM 936 N N . GLY A 1 121 ? -16.534 3.544 11.937 1.00 88.31 121 GLY A N 1
ATOM 937 C CA . GLY A 1 121 ? -17.425 3.401 10.784 1.00 88.31 121 GLY A CA 1
ATOM 938 C C . GLY A 1 121 ? -17.122 4.377 9.639 1.00 88.31 121 GLY A C 1
ATOM 939 O O . GLY A 1 121 ? -17.437 4.074 8.491 1.00 88.31 121 GLY A O 1
ATOM 940 N N . ARG A 1 122 ? -16.475 5.522 9.911 1.00 88.44 122 ARG A N 1
ATOM 941 C CA . ARG A 1 122 ? -16.078 6.488 8.873 1.00 88.44 122 ARG A CA 1
ATOM 942 C C . ARG A 1 122 ? -14.954 5.909 8.024 1.00 88.44 122 ARG A C 1
ATOM 944 O O . ARG A 1 122 ? -14.982 6.062 6.807 1.00 88.44 122 ARG A O 1
ATOM 951 N N . PHE A 1 123 ? -14.025 5.183 8.647 1.00 89.06 123 PHE A N 1
ATOM 952 C CA . PHE A 1 123 ? -12.976 4.458 7.934 1.00 89.06 123 PHE A CA 1
ATOM 953 C C . PHE A 1 123 ? -13.549 3.402 7.005 1.00 89.06 123 PHE A C 1
ATOM 955 O O . PHE A 1 123 ? -13.232 3.398 5.820 1.00 89.06 123 PHE A O 1
ATOM 962 N N . VAL A 1 124 ? -14.451 2.565 7.517 1.00 88.25 124 VAL A N 1
ATOM 963 C CA . VAL A 1 124 ? -15.108 1.531 6.709 1.00 88.25 124 VAL A CA 1
ATOM 964 C C . VAL A 1 124 ? -15.916 2.154 5.561 1.00 88.25 124 VAL A C 1
ATOM 966 O O . VAL A 1 124 ? -15.852 1.689 4.424 1.00 88.25 124 VAL A O 1
ATOM 969 N N . GLY A 1 125 ? -16.612 3.266 5.820 1.00 86.44 125 GLY A N 1
ATOM 970 C CA . GLY A 1 125 ? -17.357 4.014 4.806 1.00 86.44 125 GLY A CA 1
ATOM 971 C C . GLY A 1 125 ? -16.486 4.633 3.704 1.00 86.44 125 GLY A C 1
ATOM 972 O O . GLY A 1 125 ? -16.952 4.758 2.567 1.00 86.44 125 GLY A O 1
ATOM 973 N N . ALA A 1 126 ? -15.232 4.974 4.011 1.00 85.81 126 ALA A N 1
ATOM 974 C CA . ALA A 1 126 ? -14.274 5.567 3.075 1.00 85.81 126 ALA A CA 1
ATOM 975 C C . ALA A 1 126 ? -13.537 4.541 2.194 1.00 85.81 126 ALA A C 1
ATOM 977 O O . ALA A 1 126 ? -12.866 4.927 1.236 1.00 85.81 126 ALA A O 1
ATOM 978 N N . LEU A 1 127 ? -13.664 3.243 2.490 1.00 85.38 127 LEU A N 1
ATOM 979 C CA . LEU A 1 127 ? -13.085 2.181 1.670 1.00 85.38 127 LEU A CA 1
ATOM 980 C C . LEU A 1 127 ? -13.710 2.147 0.265 1.00 85.38 127 LEU A C 1
ATOM 982 O O . LEU A 1 127 ? -14.881 2.491 0.063 1.00 85.38 127 LEU A O 1
ATOM 986 N N . ASP A 1 128 ? -12.924 1.694 -0.712 1.00 84.00 128 ASP A N 1
ATOM 987 C CA . ASP A 1 128 ? -13.432 1.414 -2.054 1.00 84.00 128 ASP A CA 1
ATOM 988 C C . ASP A 1 128 ? -14.394 0.207 -2.051 1.00 84.00 128 ASP A C 1
ATOM 990 O O . ASP A 1 128 ? -14.463 -0.580 -1.104 1.00 84.00 128 ASP A O 1
ATOM 994 N N . GLU A 1 129 ? -15.154 0.040 -3.133 1.00 81.88 129 GLU A N 1
ATOM 995 C CA . GLU A 1 129 ? -16.144 -1.041 -3.253 1.00 81.88 129 GLU A CA 1
ATOM 996 C C . GLU A 1 129 ? -15.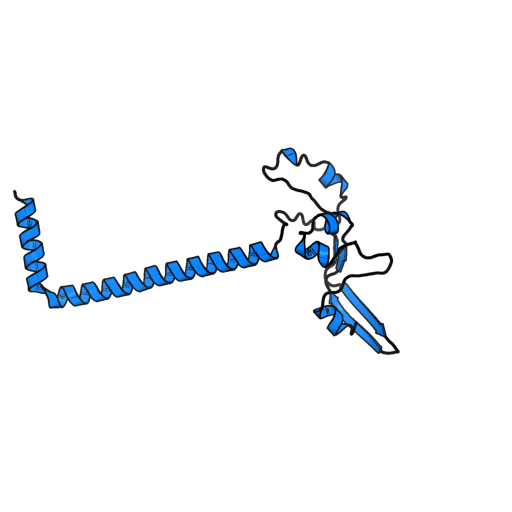529 -2.446 -3.149 1.00 81.88 129 GLU A C 1
ATOM 998 O O . GLU A 1 129 ? -16.192 -3.394 -2.723 1.00 81.88 129 GLU A O 1
ATOM 1003 N N . ALA A 1 130 ? -14.257 -2.604 -3.527 1.00 81.00 130 ALA A N 1
ATOM 1004 C CA . ALA A 1 130 ? -13.556 -3.877 -3.413 1.00 81.00 130 ALA A CA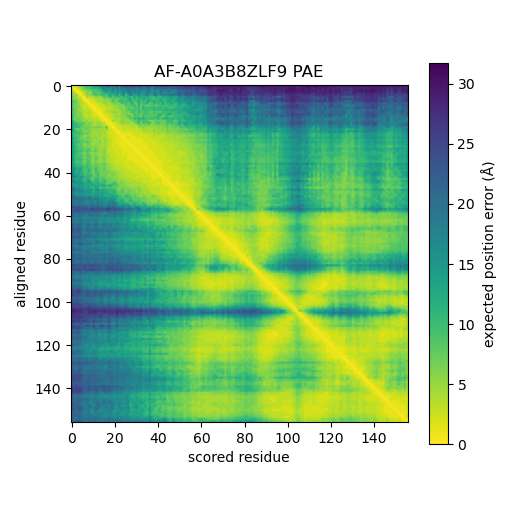 1
ATOM 1005 C C . ALA A 1 130 ? -13.284 -4.232 -1.943 1.00 81.00 130 ALA A C 1
ATOM 1007 O O . ALA A 1 130 ? -13.545 -5.363 -1.528 1.00 81.00 130 ALA A O 1
ATOM 1008 N N . ASN A 1 131 ? -12.816 -3.267 -1.150 1.00 81.94 131 ASN A N 1
ATOM 1009 C CA . ASN A 1 131 ? -12.499 -3.460 0.260 1.00 81.94 131 ASN A CA 1
ATOM 1010 C C . ASN A 1 131 ? -13.751 -3.452 1.149 1.00 81.94 131 ASN A C 1
ATOM 1012 O O . ASN A 1 131 ? -13.796 -4.210 2.115 1.00 81.94 131 ASN A O 1
ATOM 1016 N N . LYS A 1 132 ? -14.809 -2.713 0.793 1.00 83.25 132 LYS A N 1
ATOM 1017 C CA . LYS A 1 132 ? -16.111 -2.764 1.492 1.00 83.25 132 LYS A CA 1
ATOM 1018 C C . LYS A 1 132 ? -16.742 -4.154 1.501 1.00 83.25 132 LYS A C 1
ATOM 1020 O O . LYS A 1 132 ? -17.432 -4.512 2.445 1.00 83.25 132 LYS A O 1
ATOM 1025 N N . ARG A 1 133 ? -16.485 -4.980 0.481 1.00 82.31 133 ARG A N 1
ATOM 1026 C CA . ARG A 1 133 ? -16.946 -6.382 0.466 1.00 82.31 133 ARG A CA 1
ATOM 1027 C C . ARG A 1 133 ? -16.243 -7.252 1.505 1.00 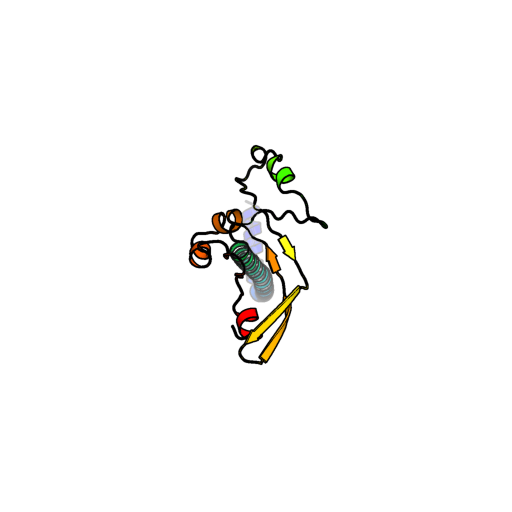82.31 133 ARG A C 1
ATOM 1029 O O . ARG A 1 133 ? -16.825 -8.228 1.962 1.00 82.31 133 ARG A O 1
ATOM 1036 N N . LEU A 1 134 ? -14.995 -6.924 1.835 1.00 80.50 134 LEU A N 1
ATOM 1037 C CA . LEU A 1 134 ? -14.206 -7.630 2.845 1.00 80.50 134 LEU A CA 1
ATOM 1038 C C . LEU A 1 134 ? -14.506 -7.105 4.254 1.00 80.50 134 LEU A C 1
ATOM 1040 O O . LEU A 1 134 ? -14.476 -7.875 5.209 1.00 80.50 134 LEU A O 1
ATOM 1044 N N . PHE A 1 135 ? -14.832 -5.816 4.360 1.00 82.88 135 PHE A N 1
ATOM 1045 C CA . PHE A 1 135 ? -15.131 -5.117 5.606 1.00 82.88 135 PHE A CA 1
ATOM 1046 C C . PHE A 1 135 ? -16.449 -4.338 5.453 1.00 82.88 135 PHE A C 1
ATOM 1048 O O . PHE A 1 135 ? -16.411 -3.135 5.207 1.00 82.88 135 PHE A O 1
ATOM 1055 N N . PRO A 1 136 ? -17.618 -5.002 5.526 1.00 77.25 136 PRO A N 1
ATOM 1056 C CA . PRO A 1 136 ? -18.903 -4.329 5.319 1.00 77.25 136 PRO A CA 1
ATOM 1057 C C . PRO A 1 136 ? -19.277 -3.421 6.493 1.00 77.25 136 PRO A C 1
ATOM 1059 O O . PRO A 1 136 ? -19.865 -2.360 6.301 1.00 77.25 136 PRO A O 1
ATOM 1062 N N . GLU A 1 137 ? -18.906 -3.827 7.705 1.00 84.69 137 GLU A N 1
ATOM 1063 C CA . GLU A 1 137 ? -19.173 -3.108 8.944 1.00 84.69 137 GLU A CA 1
ATOM 1064 C C . GLU A 1 137 ? -17.915 -3.113 9.824 1.00 84.69 137 GLU A C 1
ATOM 1066 O O . GLU A 1 137 ? -17.080 -4.020 9.702 1.00 84.69 137 GLU A O 1
ATOM 1071 N N . PRO A 1 138 ? -17.736 -2.102 10.694 1.00 84.31 138 PRO A N 1
ATOM 1072 C CA . PRO A 1 138 ? -16.684 -2.138 11.701 1.00 84.31 138 PRO A CA 1
ATOM 1073 C C . PRO A 1 138 ? -16.873 -3.353 12.625 1.00 84.31 138 PRO A C 1
ATOM 1075 O O . PRO A 1 138 ? -18.005 -3.806 12.816 1.00 84.31 138 PRO A O 1
ATOM 1078 N N . PRO A 1 139 ? -15.786 -3.888 13.209 1.00 85.25 139 PRO A N 1
ATOM 1079 C CA . PRO A 1 139 ? -15.900 -5.027 14.105 1.00 85.25 139 PRO A CA 1
ATOM 1080 C C . PRO A 1 139 ? -16.790 -4.661 15.301 1.00 85.25 139 PRO A C 1
ATOM 1082 O O . PRO A 1 139 ? -16.706 -3.550 15.832 1.00 85.25 139 PRO A O 1
ATOM 1085 N N . GLY A 1 140 ? -17.662 -5.590 15.702 1.00 85.06 140 GLY A N 1
ATOM 1086 C CA . GLY A 1 140 ? -18.529 -5.411 16.864 1.00 85.06 140 GLY A CA 1
ATOM 1087 C C . GLY A 1 140 ? -17.750 -5.336 18.187 1.00 85.06 140 GLY A C 1
ATOM 1088 O O . GLY A 1 140 ? -16.521 -5.451 18.203 1.00 85.06 140 GLY A O 1
ATOM 1089 N N . PRO A 1 141 ? -18.454 -5.182 19.323 1.00 85.00 141 PRO A N 1
ATOM 1090 C CA . PRO A 1 141 ? -17.828 -5.255 20.640 1.00 85.00 141 PRO A CA 1
ATOM 1091 C C . PRO A 1 141 ? -17.035 -6.561 20.779 1.00 85.00 141 PRO A C 1
ATOM 1093 O O . PRO A 1 141 ? -17.545 -7.629 20.439 1.00 85.00 141 PRO A O 1
ATOM 1096 N N . ASP A 1 142 ? -15.785 -6.460 21.234 1.00 86.81 142 ASP A N 1
ATOM 1097 C CA . ASP A 1 142 ? -14.852 -7.583 21.415 1.00 86.81 142 ASP A CA 1
ATOM 1098 C C . ASP A 1 142 ? -14.514 -8.380 20.140 1.00 86.81 142 ASP A C 1
ATOM 1100 O O . ASP A 1 142 ? -14.034 -9.513 20.206 1.00 86.81 142 ASP A O 1
ATOM 1104 N N . GLN A 1 143 ? -14.726 -7.789 18.962 1.00 89.12 143 GLN A N 1
ATOM 1105 C CA . GLN A 1 143 ? -14.293 -8.356 17.688 1.00 89.12 143 GLN A CA 1
ATOM 1106 C C . GLN A 1 143 ? -13.085 -7.602 17.135 1.00 89.12 143 GLN A C 1
ATOM 1108 O O . GLN A 1 143 ? -12.879 -6.416 17.383 1.00 89.12 143 GLN A O 1
ATOM 1113 N N . VAL A 1 144 ? -12.276 -8.301 16.344 1.00 90.50 144 VAL A N 1
ATOM 1114 C CA . VAL A 1 144 ? -11.109 -7.724 15.681 1.00 90.50 144 VAL A CA 1
ATOM 1115 C C . VAL A 1 144 ? -10.925 -8.365 14.316 1.00 90.50 144 VAL 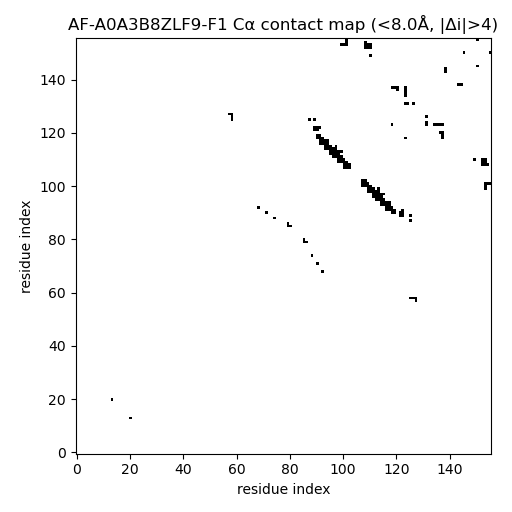A C 1
ATOM 1117 O O . VAL A 1 144 ? -11.097 -9.573 14.150 1.00 90.50 144 VAL A O 1
ATOM 1120 N N . PHE A 1 145 ? -10.550 -7.556 13.330 1.00 90.62 145 PHE A N 1
ATOM 1121 C CA . PHE A 1 145 ? -10.089 -8.075 12.052 1.00 90.62 145 PHE A CA 1
ATOM 1122 C C . PHE A 1 145 ? -8.612 -8.443 12.151 1.00 90.62 145 PHE A C 1
ATOM 1124 O O . PHE A 1 145 ? -7.778 -7.632 12.550 1.00 90.62 145 PHE A O 1
ATOM 1131 N N . VAL A 1 146 ? -8.283 -9.667 11.751 1.00 91.31 146 VAL A N 1
ATOM 1132 C CA . VAL A 1 146 ? -6.904 -10.150 11.676 1.00 91.31 146 VAL A CA 1
ATOM 1133 C C . VAL A 1 146 ? -6.546 -10.445 10.230 1.00 91.31 146 VAL A C 1
ATOM 1135 O O . VAL A 1 146 ? -7.355 -10.958 9.457 1.00 91.31 146 VAL A O 1
ATOM 1138 N N . ASN A 1 147 ? -5.317 -10.116 9.842 1.00 91.75 147 ASN A N 1
ATOM 1139 C CA . ASN A 1 147 ? -4.822 -10.517 8.533 1.00 91.75 147 ASN A CA 1
ATOM 1140 C C . ASN A 1 147 ? -4.461 -12.013 8.535 1.00 91.75 147 ASN A C 1
ATOM 1142 O O . ASN A 1 147 ? -4.274 -12.633 9.581 1.00 91.75 147 ASN A O 1
ATOM 1146 N N . SER A 1 148 ? -4.310 -12.597 7.347 1.00 91.19 148 SER A N 1
ATOM 1147 C CA . SER A 1 148 ? -4.016 -14.030 7.207 1.00 91.19 148 SER A CA 1
ATOM 1148 C C . SER A 1 148 ? -2.664 -14.452 7.794 1.00 91.19 148 SER A C 1
ATOM 1150 O O . SER A 1 148 ? -2.480 -15.616 8.140 1.00 91.19 148 SER A O 1
ATOM 1152 N N . ALA A 1 149 ? -1.701 -13.533 7.903 1.00 91.81 149 ALA A N 1
ATOM 1153 C CA . ALA A 1 149 ? -0.408 -13.820 8.515 1.00 91.81 149 ALA A CA 1
ATOM 1154 C C . ALA A 1 149 ? -0.545 -14.000 10.032 1.00 91.81 149 ALA A C 1
ATOM 1156 O O . ALA A 1 149 ? -0.128 -15.030 10.558 1.00 91.81 149 ALA A O 1
ATOM 1157 N N . LEU A 1 150 ? -1.202 -13.047 10.693 1.00 92.31 150 LEU A N 1
ATOM 1158 C CA . LEU A 1 150 ? -1.482 -13.071 12.122 1.00 92.31 150 LEU A CA 1
ATOM 1159 C C . LEU A 1 150 ? -2.432 -14.216 12.480 1.00 92.31 150 LEU A C 1
ATOM 1161 O O . LEU A 1 150 ? -2.202 -14.906 13.464 1.00 92.31 150 LEU A O 1
ATOM 1165 N N . ALA A 1 151 ? -3.445 -14.468 11.649 1.00 92.12 151 ALA A N 1
ATOM 1166 C CA . ALA A 1 151 ? -4.366 -15.589 11.809 1.00 92.12 151 ALA A CA 1
ATOM 1167 C C . ALA A 1 151 ? -3.625 -16.937 11.846 1.00 92.12 151 ALA A C 1
ATOM 1169 O O . ALA A 1 151 ? -3.803 -17.726 12.769 1.00 92.12 151 ALA A O 1
ATOM 1170 N N . ARG A 1 152 ? -2.680 -17.164 10.919 1.00 91.88 152 ARG A N 1
ATOM 1171 C CA . ARG A 1 152 ? -1.831 -18.371 10.922 1.00 91.88 152 ARG A CA 1
ATOM 1172 C C . ARG A 1 152 ? -0.923 -18.470 12.146 1.00 91.88 152 ARG A C 1
ATOM 1174 O O . ARG A 1 152 ? -0.729 -19.565 12.666 1.00 91.88 152 ARG A O 1
ATOM 1181 N N . GLU A 1 153 ? -0.349 -17.355 12.586 1.00 89.62 153 GLU A N 1
ATOM 1182 C CA . GLU A 1 153 ? 0.525 -17.323 13.764 1.00 89.62 153 GLU A CA 1
ATOM 1183 C C . GLU A 1 153 ? -0.257 -17.645 15.047 1.00 89.62 153 GLU A C 1
ATOM 1185 O O . GLU A 1 153 ? 0.169 -18.472 15.858 1.00 89.62 153 GLU A O 1
ATOM 1190 N N . LEU A 1 154 ? -1.451 -17.064 15.179 1.00 89.88 154 LEU A N 1
ATOM 1191 C CA . LEU A 1 154 ? -2.363 -17.269 16.303 1.00 89.88 154 LEU A CA 1
ATOM 1192 C C . LEU A 1 154 ? -3.212 -18.547 16.191 1.00 89.88 154 LEU A C 1
ATOM 1194 O O . LEU A 1 154 ? -3.818 -18.948 17.182 1.00 89.88 154 LEU A O 1
ATOM 1198 N N . ASN A 1 155 ? -3.203 -19.208 15.030 1.00 89.12 155 ASN A N 1
ATOM 1199 C CA . ASN A 1 155 ? -4.011 -20.382 14.697 1.00 89.12 155 ASN A CA 1
ATOM 1200 C C . ASN A 1 155 ? -5.528 -20.155 14.847 1.00 89.12 155 ASN A C 1
ATOM 1202 O O . ASN A 1 155 ? -6.225 -20.960 15.465 1.00 89.12 155 ASN A O 1
ATOM 1206 N N . VAL A 1 156 ? -6.009 -19.048 14.282 1.00 84.38 156 VAL A N 1
ATOM 1207 C CA . VAL A 1 156 ? -7.429 -18.666 14.180 1.00 84.38 156 VAL A CA 1
ATOM 1208 C C . VAL A 1 156 ? -7.847 -18.455 12.733 1.00 84.38 156 VAL A C 1
ATOM 1210 O O . VAL A 1 156 ? -6.952 -18.249 11.882 1.00 84.38 156 VAL A O 1
#

Secondary structure (DSSP, 8-state):
-HHHHHHHHHHHHHHHTHHHHHHHHHHHHHHHHHHHHHHHHHHHHHHHHHHHHHHHHTT-------SS---THHHHTS-GGGSSS------EEEEEEEEEEEEETTEEEEEEEEEEEEE-HHHHHHS-HHHHTT-SS---TT-----HHHHHHHT-

pLDDT: mean 85.76, std 8.23, range [52.06, 98.19]

Sequence (156 aa):
MATRLGLALVWRSLVYFRRSHGTLGLGIAAATAVIVGALVVGDSMRHSLRRIVLQRLANVELILQAPEFFDWKLVEKVDWSKVDEVLSPVPVILLSESSAESKQADQLRRASRVQVMGIDGRFVGALDEANKRLFPEPPGPDQVFVNSALARELNV

Nearest PDB structures (foldseek):
  6hiv-assembly1_DH  TM=1.707E-01  e=6.153E+00  Trypanosoma brucei brucei

Solvent-accessible surface area (backbone atoms only — not comparable to full-atom values): 9736 Å² total; per-residue (Å²): 118,68,68,63,53,53,53,50,52,53,50,51,49,51,64,70,45,41,72,66,52,48,55,52,48,52,52,51,50,52,54,50,51,50,55,52,49,53,51,53,54,51,50,52,51,53,52,50,52,51,50,54,48,53,67,69,47,60,95,58,89,79,83,91,83,66,100,61,93,74,68,67,69,62,62,72,69,52,73,61,85,79,44,100,55,97,77,81,88,64,70,72,45,80,44,72,71,35,70,50,76,33,81,55,100,90,46,81,29,75,47,72,69,36,74,47,73,50,71,46,63,62,42,44,68,66,44,53,78,75,52,27,73,78,39,79,64,63,67,57,92,100,50,76,89,70,55,74,68,57,21,61,68,43,72,100

Radius of gyration: 31.11 Å; Cα contacts (8 Å, |Δi|>4): 95; chains: 1; bounding box: 56×53×82 Å

Mean predicted aligned error: 10.37 Å